Protein AF-A0A9D5FSW2-F1 (afdb_monomer_lite)

pLDDT: mean 77.94, std 17.96, range [36.06, 96.81]

Radius of gyration: 17.46 Å; chains: 1; bounding box: 56×31×56 Å

Sequence (129 aa):
MIILPDTGRDQRFLVHMVSQVSAALDLLPEPERLVVWFRVSMGLDDIGTAEAVSVPAGNVARLVDQGMRRIMSSLFRKGICTDERSVAAVLSALARRSAPAVLRNRIAVLTQAGYIQTQRPRLKFDMEI

Foldseek 3Di:
DDPDPPCVVVVVVLVVLLVLLVVLLVPDDPLLSQLLLCCLQQVDQLVLSCVLSVHDSVCSVVSPVVSLVSSQVSCVVVVHHDDSVVSSVSSNVDSVPDDDPVCVVSVVVCVVVVSHPPPPPPPPPPDDD

Structure (mmCIF, N/CA/C/O backbone):
data_AF-A0A9D5FSW2-F1
#
_entry.id   AF-A0A9D5FSW2-F1
#
loop_
_atom_site.group_PDB
_atom_site.id
_atom_site.type_symbol
_atom_site.label_atom_id
_atom_site.label_alt_id
_atom_site.label_comp_id
_atom_site.label_asym_id
_atom_site.label_entity_id
_atom_site.label_seq_id
_atom_site.pdbx_PDB_ins_code
_atom_site.Cartn_x
_atom_site.Cartn_y
_atom_site.Cartn_z
_atom_site.occupancy
_atom_site.B_iso_or_equiv
_atom_site.auth_seq_id
_atom_site.auth_comp_id
_atom_site.auth_asym_id
_atom_site.auth_atom_id
_atom_site.pdbx_PDB_model_num
ATOM 1 N N . MET A 1 1 ? 8.750 11.590 39.625 1.00 37.19 1 MET A N 1
ATOM 2 C CA . MET A 1 1 ? 7.458 11.136 39.072 1.00 37.19 1 MET A CA 1
ATOM 3 C C . MET A 1 1 ? 7.728 10.591 37.680 1.00 37.19 1 MET A C 1
ATOM 5 O O . MET A 1 1 ? 7.940 11.373 36.766 1.00 37.19 1 MET A O 1
ATOM 9 N N . ILE A 1 2 ? 7.861 9.272 37.543 1.00 36.06 2 ILE A N 1
ATOM 10 C CA . ILE A 1 2 ? 8.012 8.636 36.230 1.00 36.06 2 ILE A CA 1
ATOM 11 C C . ILE A 1 2 ? 6.594 8.495 35.683 1.00 36.06 2 ILE A C 1
ATOM 13 O O . ILE A 1 2 ? 5.801 7.730 36.227 1.00 36.06 2 ILE A O 1
ATOM 17 N N . ILE A 1 3 ? 6.252 9.282 34.666 1.00 43.84 3 ILE A N 1
ATOM 18 C CA . ILE A 1 3 ? 5.007 9.092 33.922 1.00 43.84 3 ILE A CA 1
ATOM 19 C C . ILE A 1 3 ? 5.247 7.872 33.032 1.00 43.84 3 ILE A C 1
ATOM 21 O O . ILE A 1 3 ? 5.891 7.969 31.990 1.00 43.84 3 ILE A O 1
ATOM 25 N N . LEU A 1 4 ? 4.807 6.700 33.489 1.00 38.12 4 LEU A N 1
ATOM 26 C CA . LEU A 1 4 ? 4.664 5.528 32.631 1.00 38.12 4 LEU A CA 1
ATOM 27 C C . LEU A 1 4 ? 3.617 5.876 31.558 1.00 38.12 4 LEU A C 1
ATOM 29 O O . LEU A 1 4 ? 2.517 6.290 31.930 1.00 38.12 4 LEU A O 1
ATOM 33 N N . PRO A 1 5 ? 3.923 5.758 30.253 1.00 45.56 5 PRO A N 1
ATOM 34 C CA . PRO A 1 5 ? 2.918 5.969 29.220 1.00 45.56 5 PRO A CA 1
ATOM 35 C C . PRO A 1 5 ? 1.761 4.975 29.405 1.00 45.56 5 PRO A C 1
ATOM 37 O O . PRO A 1 5 ? 1.982 3.826 29.800 1.00 45.56 5 PRO A O 1
ATOM 40 N N . ASP A 1 6 ? 0.531 5.418 29.122 1.00 51.62 6 ASP A N 1
ATOM 41 C CA . ASP A 1 6 ? -0.717 4.631 29.127 1.00 51.62 6 ASP A CA 1
ATOM 42 C C . ASP A 1 6 ? -0.703 3.622 27.954 1.00 51.62 6 ASP A C 1
ATOM 44 O O . ASP A 1 6 ? -1.492 3.666 27.009 1.00 51.62 6 ASP A O 1
ATOM 48 N N . THR A 1 7 ? 0.281 2.719 27.987 1.00 55.50 7 THR A N 1
ATOM 49 C CA . THR A 1 7 ? 0.672 1.816 26.893 1.00 55.50 7 THR A CA 1
ATOM 50 C C . THR A 1 7 ? -0.471 0.917 26.428 1.00 55.50 7 THR A C 1
ATOM 52 O O . THR A 1 7 ? -0.515 0.525 25.263 1.00 55.50 7 THR A O 1
ATOM 55 N N . GLY A 1 8 ? -1.437 0.625 27.302 1.00 55.81 8 GLY A N 1
ATOM 56 C CA . GLY A 1 8 ? -2.583 -0.221 26.984 1.00 55.81 8 GLY A CA 1
ATOM 57 C C . GLY A 1 8 ? -3.576 0.412 26.003 1.00 55.81 8 GLY A C 1
ATOM 58 O O . GLY A 1 8 ? -4.121 -0.301 25.155 1.00 55.81 8 GLY A O 1
ATOM 59 N N . ARG A 1 9 ? -3.820 1.729 26.078 1.00 56.94 9 ARG A N 1
ATOM 60 C CA . ARG A 1 9 ? -4.719 2.421 25.133 1.00 56.94 9 ARG A CA 1
ATOM 61 C C . ARG A 1 9 ? -4.053 2.645 23.787 1.00 56.94 9 ARG A C 1
ATOM 63 O O . ARG A 1 9 ? -4.664 2.342 22.762 1.00 56.94 9 ARG A O 1
ATOM 70 N N . ASP A 1 10 ? -2.797 3.078 23.799 1.00 63.00 10 ASP A N 1
ATOM 71 C CA . ASP A 1 10 ? -2.040 3.366 22.580 1.00 63.00 10 ASP A CA 1
ATOM 72 C C . ASP A 1 10 ? -1.822 2.099 21.750 1.00 63.00 10 ASP A C 1
ATOM 74 O O . ASP A 1 10 ? -1.981 2.102 20.529 1.00 63.00 10 ASP A O 1
ATOM 78 N N . GLN A 1 11 ? -1.562 0.964 22.404 1.00 62.53 11 GLN A N 1
ATOM 79 C CA . GLN A 1 11 ? -1.382 -0.306 21.709 1.00 62.53 11 GLN A CA 1
ATOM 80 C C . GLN A 1 11 ? -2.687 -0.821 21.082 1.00 62.53 11 GLN A C 1
ATOM 82 O O . GLN A 1 11 ? -2.666 -1.313 19.953 1.00 62.53 11 GLN A O 1
ATOM 87 N N . ARG A 1 12 ? -3.836 -0.671 21.759 1.00 72.50 12 ARG A N 1
ATOM 88 C CA . ARG A 1 12 ? -5.152 -1.028 21.191 1.00 72.50 12 ARG A CA 1
ATOM 89 C C . ARG A 1 12 ? -5.527 -0.120 20.025 1.00 72.50 12 ARG A C 1
ATOM 91 O O . ARG A 1 12 ? -6.020 -0.617 19.014 1.00 72.50 12 ARG A O 1
ATOM 98 N N . PHE A 1 13 ? -5.257 1.178 20.145 1.00 71.62 13 PHE A N 1
ATOM 99 C CA . PHE A 1 13 ? -5.468 2.144 19.073 1.00 71.62 13 PHE A CA 1
ATOM 100 C C . PHE A 1 13 ? -4.616 1.808 17.844 1.00 71.62 13 PHE A C 1
ATOM 102 O O . PHE A 1 13 ? -5.146 1.732 16.739 1.00 71.62 13 PHE A O 1
ATOM 109 N N . LEU A 1 14 ? -3.328 1.504 18.030 1.00 71.94 14 LEU A N 1
ATOM 110 C CA . LEU A 1 14 ? -2.435 1.115 16.938 1.00 71.94 14 LEU A CA 1
ATOM 111 C C . LEU A 1 14 ? -2.866 -0.194 16.272 1.00 71.94 14 LEU A C 1
ATOM 113 O O . LEU A 1 14 ? -2.893 -0.267 15.049 1.00 71.94 14 LEU A O 1
ATOM 117 N N . VAL A 1 15 ? -3.245 -1.219 17.043 1.00 79.06 15 VAL A N 1
ATOM 118 C CA . VAL A 1 15 ? -3.754 -2.485 16.483 1.00 79.06 15 VAL A CA 1
ATOM 119 C C . VAL A 1 15 ? -5.041 -2.256 15.690 1.00 79.06 15 VAL A C 1
ATOM 121 O O . VAL A 1 15 ? -5.192 -2.795 14.592 1.00 79.06 15 VAL A O 1
ATOM 124 N N . HIS A 1 16 ? -5.946 -1.425 16.208 1.00 84.12 16 HIS A N 1
ATOM 125 C CA . HIS A 1 16 ? -7.163 -1.057 15.499 1.00 84.12 16 HIS A CA 1
ATOM 126 C C . HIS A 1 16 ? -6.844 -0.308 14.200 1.00 84.12 16 HIS A C 1
ATOM 128 O O . HIS A 1 16 ? -7.322 -0.700 13.140 1.00 84.12 16 HIS A O 1
ATOM 134 N N . MET A 1 17 ? -5.974 0.701 14.252 1.00 84.81 17 MET A N 1
ATOM 135 C CA . MET A 1 17 ? -5.569 1.491 13.090 1.00 84.81 17 MET A CA 1
ATOM 136 C C . MET A 1 17 ? -4.902 0.630 12.012 1.00 84.81 17 MET A C 1
ATOM 138 O O . MET A 1 17 ? -5.256 0.721 10.840 1.00 84.81 17 MET A O 1
ATOM 142 N N . VAL A 1 18 ? -3.997 -0.266 12.410 1.00 86.44 18 VAL A N 1
ATOM 143 C CA . VAL A 1 18 ? -3.341 -1.237 11.523 1.00 86.44 18 VAL A CA 1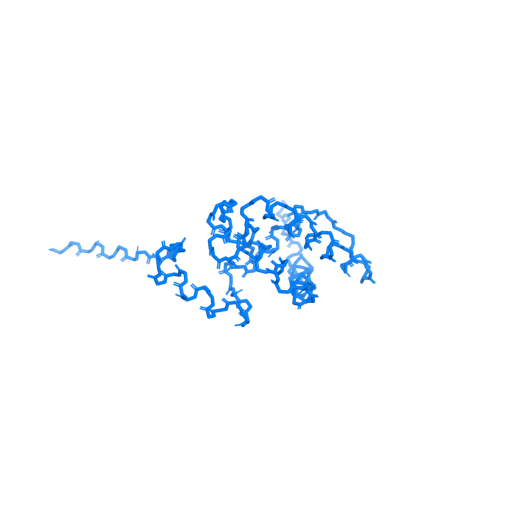
ATOM 144 C C . VAL A 1 18 ? -4.373 -2.118 10.817 1.00 86.44 18 VAL A C 1
ATOM 146 O O . VAL A 1 18 ? -4.297 -2.294 9.602 1.00 86.44 18 VAL A O 1
ATOM 149 N N . SER A 1 19 ? -5.364 -2.627 11.553 1.00 88.38 19 SER A N 1
ATOM 150 C CA . SER A 1 19 ? -6.448 -3.436 10.985 1.00 88.38 19 SER A CA 1
ATOM 151 C C . SER A 1 19 ? -7.287 -2.644 9.975 1.00 88.38 19 SER A C 1
ATOM 153 O O . SER A 1 19 ? -7.545 -3.118 8.868 1.00 88.38 19 SER A O 1
ATOM 155 N N . GLN A 1 20 ? -7.656 -1.402 10.304 1.00 91.19 20 GLN A N 1
ATOM 156 C CA . GLN A 1 20 ? -8.479 -0.570 9.423 1.00 91.19 20 GLN A CA 1
ATOM 157 C C . GLN A 1 20 ? -7.734 -0.125 8.162 1.00 91.19 20 GLN A C 1
ATOM 159 O O . GLN A 1 20 ? -8.327 -0.124 7.083 1.00 91.19 20 GLN A O 1
ATOM 164 N N . VAL A 1 21 ? -6.444 0.200 8.279 1.00 91.25 21 VAL A N 1
ATOM 165 C CA . VAL A 1 21 ? -5.579 0.535 7.139 1.00 91.25 21 VAL A CA 1
ATOM 166 C C . VAL A 1 21 ? -5.357 -0.688 6.251 1.00 91.25 21 VAL A C 1
ATOM 168 O O . VAL A 1 21 ? -5.483 -0.568 5.036 1.00 91.25 21 VAL A O 1
ATOM 171 N N . SER A 1 22 ? -5.105 -1.869 6.828 1.00 90.00 22 SER A N 1
ATOM 172 C CA . SER A 1 22 ? -4.980 -3.115 6.057 1.00 90.00 22 SER A CA 1
ATOM 173 C C . SER A 1 22 ? -6.261 -3.415 5.278 1.00 90.00 22 SER A C 1
ATOM 175 O O . SER A 1 22 ? -6.207 -3.655 4.077 1.00 90.00 22 SER A O 1
ATOM 177 N N . ALA A 1 23 ? -7.422 -3.322 5.932 1.00 91.00 23 ALA A N 1
ATOM 178 C CA . ALA A 1 23 ? -8.705 -3.533 5.271 1.00 91.00 23 ALA A CA 1
ATOM 179 C C . ALA A 1 23 ? -8.969 -2.494 4.166 1.00 91.00 23 ALA A C 1
ATOM 181 O O . ALA A 1 23 ? -9.512 -2.831 3.120 1.00 91.00 23 ALA A O 1
ATOM 182 N N . ALA A 1 24 ? -8.589 -1.230 4.377 1.00 93.25 24 ALA A N 1
ATOM 183 C CA . ALA A 1 24 ? -8.726 -0.188 3.362 1.00 93.25 24 ALA A CA 1
ATOM 184 C C . ALA A 1 24 ? -7.798 -0.422 2.156 1.00 93.25 24 ALA A C 1
ATOM 186 O O . ALA A 1 24 ? -8.212 -0.190 1.023 1.00 93.25 24 ALA A O 1
ATOM 187 N N . LEU A 1 25 ? -6.578 -0.911 2.393 1.00 92.12 25 LEU A N 1
ATOM 188 C CA . LEU A 1 25 ? -5.630 -1.290 1.346 1.00 92.12 25 LEU A CA 1
ATOM 189 C C . LEU A 1 25 ? -6.164 -2.456 0.498 1.00 92.12 25 LEU A C 1
ATOM 191 O O . LEU A 1 25 ? -6.047 -2.426 -0.725 1.00 92.12 25 LEU A O 1
ATOM 195 N N . ASP A 1 26 ? -6.784 -3.457 1.127 1.00 90.56 26 ASP A N 1
ATOM 196 C CA . ASP A 1 26 ? -7.342 -4.624 0.432 1.00 90.56 26 ASP A CA 1
ATOM 197 C C . ASP A 1 26 ? -8.532 -4.281 -0.478 1.00 90.56 26 ASP A C 1
ATOM 199 O O . ASP A 1 26 ? -8.782 -4.994 -1.450 1.00 90.56 26 ASP A O 1
ATOM 203 N N . LEU A 1 27 ? -9.230 -3.175 -0.198 1.00 92.50 27 LEU A N 1
ATOM 204 C CA . LEU A 1 27 ? -10.347 -2.665 -0.999 1.00 92.50 27 LEU A CA 1
ATOM 205 C C . LEU A 1 27 ? -9.911 -1.830 -2.212 1.00 92.50 27 LEU A C 1
ATOM 207 O O . LEU A 1 27 ? -10.760 -1.441 -3.019 1.00 92.50 27 LEU A O 1
ATOM 211 N N . LEU A 1 28 ? -8.621 -1.512 -2.344 1.00 93.38 28 LEU A N 1
ATOM 212 C CA . LEU A 1 28 ? -8.136 -0.745 -3.486 1.00 93.38 28 LEU A CA 1
ATOM 213 C C . LEU A 1 28 ? -8.159 -1.576 -4.779 1.00 93.38 28 LEU A C 1
ATOM 215 O O . LEU A 1 28 ? -7.876 -2.779 -4.746 1.00 93.38 28 LEU A O 1
ATOM 219 N N . PRO A 1 29 ? -8.397 -0.935 -5.942 1.00 92.88 29 PRO A N 1
ATOM 220 C CA . PRO A 1 29 ? -8.089 -1.536 -7.233 1.00 92.88 29 PRO A CA 1
ATOM 221 C C . PRO A 1 29 ? -6.641 -2.030 -7.258 1.00 92.88 29 PRO A C 1
ATOM 223 O O . PRO A 1 29 ? -5.742 -1.363 -6.744 1.00 92.88 29 PRO A O 1
ATOM 226 N N . GLU A 1 30 ? -6.399 -3.182 -7.882 1.00 90.38 30 GLU A N 1
ATOM 227 C CA . GLU A 1 30 ? -5.085 -3.831 -7.852 1.00 90.38 30 GLU A CA 1
ATOM 228 C C . GLU A 1 30 ? -3.911 -2.915 -8.262 1.00 90.38 30 GLU A C 1
ATOM 230 O O . GLU A 1 30 ? -2.917 -2.911 -7.530 1.00 90.38 30 GLU A O 1
ATOM 235 N N . PRO A 1 31 ? -4.007 -2.082 -9.322 1.00 89.94 31 PRO A N 1
ATOM 236 C CA . PRO A 1 31 ? -2.920 -1.174 -9.694 1.00 89.94 31 PRO A CA 1
ATOM 237 C C . PRO A 1 31 ? -2.592 -0.145 -8.605 1.00 89.94 31 PRO A C 1
ATOM 239 O O . PRO A 1 31 ? -1.423 0.115 -8.332 1.00 89.94 31 PRO A O 1
ATOM 242 N N . GLU A 1 32 ? -3.614 0.415 -7.952 1.00 93.81 32 GLU A N 1
ATOM 243 C CA . GLU A 1 32 ? -3.449 1.383 -6.861 1.00 93.81 32 GLU A CA 1
ATOM 244 C C . GLU A 1 32 ? -2.866 0.693 -5.620 1.00 93.81 32 GLU A C 1
ATOM 246 O O . GLU A 1 32 ? -1.913 1.187 -5.022 1.00 93.81 32 GLU A O 1
ATOM 251 N N . ARG A 1 33 ? -3.380 -0.496 -5.275 1.00 93.50 33 ARG A N 1
ATOM 252 C CA . ARG A 1 33 ? -2.904 -1.305 -4.144 1.00 93.50 33 ARG A CA 1
ATOM 253 C C . ARG A 1 33 ? -1.420 -1.639 -4.261 1.00 93.50 33 ARG A C 1
ATOM 255 O O . ARG A 1 33 ? -0.676 -1.494 -3.293 1.00 93.50 33 ARG A O 1
ATOM 262 N N . LEU A 1 34 ? -1.004 -2.094 -5.442 1.00 90.25 34 LEU A N 1
ATOM 263 C CA . LEU A 1 34 ? 0.379 -2.451 -5.733 1.00 90.25 34 LEU A CA 1
ATOM 264 C C . LEU A 1 34 ? 1.287 -1.225 -5.630 1.00 90.25 34 LEU A C 1
ATOM 266 O O . LEU A 1 34 ? 2.277 -1.253 -4.902 1.00 90.25 34 LEU A O 1
ATOM 270 N N . VAL A 1 35 ? 0.926 -0.137 -6.309 1.00 93.88 35 VAL A N 1
ATOM 271 C CA . VAL A 1 35 ? 1.723 1.092 -6.310 1.00 93.88 35 VAL A CA 1
ATOM 272 C C . VAL A 1 35 ? 1.848 1.684 -4.904 1.00 93.88 35 VAL A C 1
ATOM 274 O O . VAL A 1 35 ? 2.958 2.008 -4.490 1.00 93.88 35 VAL A O 1
ATOM 277 N N . VAL A 1 36 ? 0.761 1.753 -4.128 1.00 94.06 36 VAL A N 1
ATOM 278 C CA . VAL A 1 36 ? 0.806 2.216 -2.729 1.00 94.06 36 VAL A CA 1
ATOM 279 C C . VAL A 1 36 ? 1.722 1.327 -1.890 1.00 94.06 36 VAL A C 1
ATOM 281 O O . VAL A 1 36 ? 2.565 1.839 -1.155 1.00 94.06 36 VAL A O 1
ATOM 284 N N . TRP A 1 37 ? 1.621 0.003 -2.021 1.00 90.81 37 TRP A N 1
ATOM 285 C CA . TRP A 1 37 ? 2.464 -0.916 -1.258 1.00 90.81 37 TRP A CA 1
ATOM 286 C C . TRP A 1 37 ? 3.958 -0.725 -1.549 1.00 90.81 37 TRP A C 1
ATOM 288 O O . TRP A 1 37 ? 4.766 -0.554 -0.635 1.00 90.81 37 TRP A O 1
ATOM 298 N N . PHE A 1 38 ? 4.342 -0.721 -2.824 1.00 89.69 38 PHE A N 1
ATOM 299 C CA . PHE A 1 38 ? 5.746 -0.616 -3.215 1.00 89.69 38 PHE A CA 1
ATOM 300 C C . PHE A 1 38 ? 6.325 0.784 -2.969 1.00 89.69 38 PHE A C 1
ATOM 302 O O . PHE A 1 38 ? 7.450 0.906 -2.482 1.00 89.69 38 PHE A O 1
ATOM 309 N N . ARG A 1 39 ? 5.545 1.842 -3.207 1.00 92.75 39 ARG A N 1
ATOM 310 C CA . ARG A 1 39 ? 6.022 3.220 -3.057 1.00 92.75 39 ARG A CA 1
ATOM 311 C C . ARG A 1 39 ? 6.015 3.716 -1.612 1.00 92.75 39 ARG A C 1
ATOM 313 O O . ARG A 1 39 ? 6.959 4.379 -1.190 1.00 92.75 39 ARG A O 1
ATOM 320 N N . VAL A 1 40 ? 4.958 3.410 -0.857 1.00 89.38 40 VAL A N 1
ATOM 321 C CA . VAL A 1 40 ? 4.730 3.946 0.499 1.00 89.38 40 VAL A CA 1
ATOM 322 C C . VAL A 1 40 ? 5.196 2.964 1.570 1.00 89.38 40 VAL A C 1
ATOM 324 O O . VAL A 1 40 ? 5.840 3.354 2.543 1.00 89.38 40 VAL A O 1
ATOM 327 N N . SER A 1 41 ? 4.893 1.674 1.411 1.00 86.81 41 SER A N 1
ATOM 328 C CA . SER A 1 41 ? 5.232 0.677 2.431 1.00 86.81 41 SER A CA 1
ATOM 329 C C . SER A 1 41 ? 6.675 0.180 2.303 1.00 86.81 41 SER A C 1
ATOM 331 O O . SER A 1 41 ? 7.345 0.024 3.322 1.00 86.81 41 SER A O 1
ATOM 333 N N . MET A 1 42 ? 7.160 -0.027 1.073 1.00 83.94 42 MET A N 1
ATOM 334 C CA . MET A 1 42 ? 8.522 -0.513 0.791 1.00 83.94 42 MET A CA 1
ATOM 335 C C . MET A 1 42 ? 9.537 0.602 0.495 1.00 83.94 42 MET A C 1
ATOM 337 O O . MET A 1 42 ? 10.736 0.343 0.529 1.00 83.94 42 MET A O 1
ATOM 341 N N . GLY A 1 43 ? 9.077 1.828 0.226 1.00 87.06 43 GLY A N 1
ATOM 342 C CA . GLY A 1 43 ? 9.950 2.982 -0.002 1.00 87.06 43 GLY A CA 1
ATOM 343 C C . GLY A 1 43 ? 10.735 2.947 -1.317 1.00 87.06 43 GLY A C 1
ATOM 344 O O . GLY A 1 43 ? 11.771 3.602 -1.401 1.00 87.06 43 GLY A O 1
ATOM 345 N N . LEU A 1 44 ? 10.271 2.197 -2.326 1.00 88.44 44 LEU A N 1
ATOM 346 C CA . LEU A 1 44 ? 10.850 2.263 -3.672 1.00 88.44 44 LEU A CA 1
ATOM 347 C C . LEU A 1 44 ? 10.651 3.662 -4.267 1.00 88.44 44 LEU A C 1
ATOM 349 O O . LEU A 1 44 ? 9.743 4.387 -3.867 1.00 88.44 44 LEU A O 1
ATOM 353 N N . ASP A 1 45 ? 11.482 4.048 -5.227 1.00 91.50 45 ASP A N 1
ATOM 354 C CA . ASP A 1 45 ? 11.242 5.248 -6.025 1.00 91.50 45 ASP A CA 1
ATOM 355 C C . ASP A 1 45 ? 10.203 4.977 -7.128 1.00 91.50 45 ASP A C 1
ATOM 357 O O . ASP A 1 45 ? 9.644 3.879 -7.244 1.00 91.50 45 ASP A O 1
ATOM 361 N N . ASP A 1 46 ? 9.887 5.998 -7.922 1.00 89.00 46 ASP A N 1
ATOM 362 C CA . ASP A 1 46 ? 8.845 5.891 -8.944 1.00 89.00 46 ASP A CA 1
ATOM 363 C C . ASP A 1 46 ? 9.248 4.923 -10.069 1.00 89.00 46 ASP A C 1
ATOM 365 O O . ASP A 1 46 ? 8.394 4.209 -10.590 1.00 89.00 46 ASP A O 1
ATOM 369 N N . ILE A 1 47 ? 10.541 4.840 -10.401 1.00 89.69 47 ILE A N 1
ATOM 370 C CA . ILE A 1 47 ? 11.068 3.931 -11.429 1.00 89.69 47 ILE A CA 1
ATOM 371 C C . ILE A 1 47 ? 11.006 2.482 -10.933 1.00 89.69 47 ILE A C 1
ATOM 373 O O . ILE A 1 47 ? 10.386 1.637 -11.576 1.00 89.69 47 ILE A O 1
ATOM 377 N N . GLY A 1 48 ? 11.553 2.197 -9.750 1.00 87.94 48 GLY A N 1
ATOM 378 C CA . GLY A 1 48 ? 11.529 0.862 -9.157 1.00 87.94 48 GLY A CA 1
ATOM 379 C C . GLY A 1 48 ? 10.108 0.378 -8.867 1.00 87.94 48 GLY A C 1
ATOM 380 O O . GLY A 1 48 ? 9.798 -0.796 -9.061 1.00 87.94 48 GLY A O 1
ATOM 381 N N . THR A 1 49 ? 9.205 1.282 -8.473 1.00 90.50 49 THR A N 1
ATOM 382 C CA . THR A 1 49 ? 7.778 0.955 -8.326 1.00 90.50 49 THR A CA 1
ATOM 383 C C . THR A 1 49 ? 7.145 0.612 -9.673 1.00 90.50 49 THR A C 1
ATOM 385 O O . THR A 1 49 ? 6.431 -0.386 -9.770 1.00 90.50 49 THR A O 1
ATOM 388 N N . ALA A 1 50 ? 7.400 1.417 -10.709 1.00 90.56 50 ALA A N 1
ATOM 389 C CA . ALA A 1 50 ? 6.876 1.207 -12.057 1.00 90.56 50 ALA A CA 1
ATOM 390 C C . ALA A 1 50 ? 7.274 -0.159 -12.623 1.00 90.56 50 ALA A C 1
ATOM 392 O O . ALA A 1 50 ? 6.418 -0.895 -13.120 1.00 90.56 50 ALA A O 1
ATOM 393 N N . GLU A 1 51 ? 8.547 -0.524 -12.475 1.00 88.75 51 GLU A N 1
ATOM 394 C CA . GLU A 1 51 ? 9.075 -1.830 -12.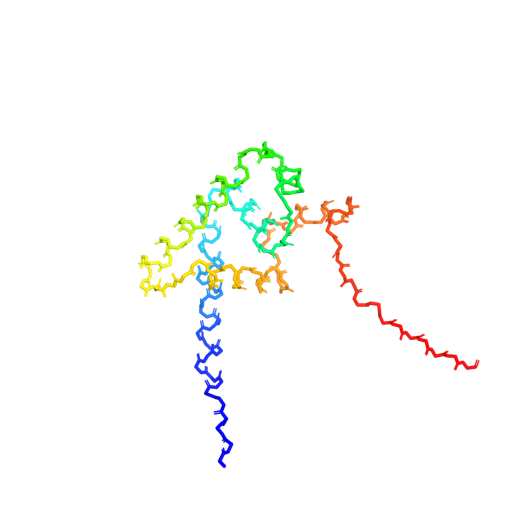872 1.00 88.75 51 GLU A CA 1
ATOM 395 C C . GLU A 1 51 ? 8.429 -2.966 -12.069 1.00 88.75 51 GLU A C 1
ATOM 397 O O . GLU A 1 51 ? 7.911 -3.924 -12.650 1.00 88.75 51 GLU A O 1
ATOM 402 N N . ALA A 1 52 ? 8.363 -2.825 -10.741 1.00 84.94 52 ALA A N 1
ATOM 403 C CA . ALA A 1 52 ? 7.812 -3.836 -9.839 1.00 84.94 52 ALA A CA 1
ATOM 404 C C . ALA A 1 52 ? 6.347 -4.201 -10.138 1.00 84.94 52 ALA A C 1
ATOM 406 O O . ALA A 1 52 ? 5.921 -5.359 -10.009 1.00 84.94 52 ALA A O 1
ATOM 407 N N . VAL A 1 53 ? 5.555 -3.204 -10.530 1.00 87.44 53 VAL A N 1
ATOM 408 C CA . VAL A 1 53 ? 4.104 -3.341 -10.722 1.00 87.44 53 VAL A CA 1
ATOM 409 C C . VAL A 1 53 ? 3.691 -3.318 -12.192 1.00 87.44 53 VAL A C 1
ATOM 411 O O . VAL A 1 53 ? 2.512 -3.492 -12.489 1.00 87.44 53 VAL A O 1
ATOM 414 N N . SER A 1 54 ? 4.658 -3.188 -13.103 1.00 88.44 54 SER A N 1
ATOM 415 C CA . SER A 1 54 ? 4.464 -3.158 -14.557 1.00 88.44 54 SER A CA 1
ATOM 416 C C . SER A 1 54 ? 3.497 -2.054 -15.009 1.00 88.44 54 SER A C 1
ATOM 418 O O . SER A 1 54 ? 2.585 -2.293 -15.800 1.00 88.44 54 SER A O 1
ATOM 420 N N . VAL A 1 55 ? 3.693 -0.833 -14.501 1.00 89.69 55 VAL A N 1
ATOM 421 C CA . VAL A 1 55 ? 2.938 0.366 -14.913 1.00 89.69 55 VAL A CA 1
ATOM 422 C C . VAL A 1 55 ? 3.885 1.437 -15.455 1.00 89.69 55 VAL A C 1
ATOM 424 O O . VAL A 1 55 ? 5.052 1.455 -15.080 1.00 89.69 55 VAL A O 1
ATOM 427 N N . PRO A 1 56 ? 3.421 2.374 -16.302 1.00 91.12 56 PRO A N 1
ATOM 428 C CA . PRO A 1 56 ? 4.253 3.496 -16.731 1.00 91.12 56 PRO 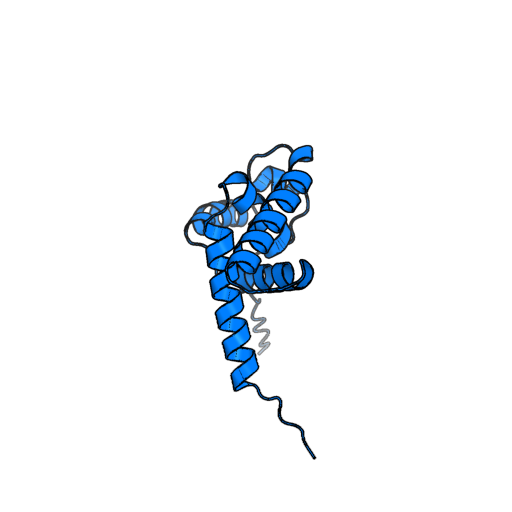A CA 1
ATOM 429 C C . PRO A 1 56 ? 4.697 4.363 -15.544 1.00 91.12 56 PRO A C 1
ATOM 431 O O . PRO A 1 56 ? 3.861 4.740 -14.723 1.00 91.12 56 PRO A O 1
ATOM 434 N N . ALA A 1 57 ? 5.976 4.752 -15.489 1.00 87.50 57 ALA A N 1
ATOM 435 C CA . ALA A 1 57 ? 6.521 5.576 -14.401 1.00 87.50 57 ALA A CA 1
ATOM 436 C C . ALA A 1 57 ? 5.754 6.895 -14.200 1.00 87.50 57 ALA A C 1
ATOM 438 O O . ALA A 1 57 ? 5.434 7.260 -13.071 1.00 87.50 57 ALA A O 1
ATOM 439 N N . GLY A 1 58 ? 5.326 7.542 -15.291 1.00 91.62 58 GLY A N 1
ATOM 440 C CA . GLY A 1 58 ? 4.497 8.754 -15.233 1.00 91.62 58 GLY A CA 1
ATOM 441 C C . GLY A 1 58 ? 3.124 8.567 -14.567 1.00 91.62 58 GLY A C 1
ATOM 442 O O . GLY A 1 58 ? 2.479 9.547 -14.207 1.00 91.62 58 GLY A O 1
ATOM 443 N N . ASN A 1 59 ? 2.671 7.324 -14.366 1.00 93.31 59 ASN A N 1
ATOM 444 C CA . ASN A 1 59 ? 1.419 7.014 -13.676 1.00 93.31 59 ASN A CA 1
ATOM 445 C C . ASN A 1 59 ? 1.599 6.706 -12.186 1.00 93.31 59 ASN A C 1
ATOM 447 O O . ASN A 1 59 ? 0.593 6.675 -11.478 1.00 93.31 59 ASN A O 1
ATOM 451 N N . VAL A 1 60 ? 2.824 6.481 -11.698 1.00 93.38 60 VAL A N 1
ATOM 452 C CA . VAL A 1 60 ? 3.060 6.033 -10.317 1.00 93.38 60 VAL A CA 1
ATOM 453 C C . VAL A 1 60 ? 2.553 7.065 -9.316 1.00 93.38 60 VAL A C 1
ATOM 455 O O . VAL A 1 60 ? 1.660 6.745 -8.537 1.00 93.38 60 VAL A O 1
ATOM 458 N N . ALA A 1 61 ? 3.014 8.316 -9.394 1.00 93.00 61 ALA A N 1
ATOM 459 C CA . ALA A 1 61 ? 2.584 9.376 -8.477 1.00 93.00 61 ALA A CA 1
ATOM 460 C C . ALA A 1 61 ? 1.053 9.558 -8.454 1.00 93.00 61 ALA A C 1
ATOM 462 O O . ALA A 1 61 ? 0.446 9.678 -7.391 1.00 93.00 61 ALA A O 1
ATOM 463 N N . ARG A 1 62 ? 0.411 9.493 -9.629 1.00 96.50 62 ARG A N 1
ATOM 464 C CA . ARG A 1 62 ? -1.050 9.580 -9.759 1.00 96.50 62 ARG A CA 1
ATOM 465 C C . ARG A 1 62 ? -1.759 8.408 -9.075 1.00 96.50 62 ARG A C 1
ATOM 467 O O . ARG A 1 62 ? -2.771 8.615 -8.413 1.00 96.50 62 ARG A O 1
ATOM 474 N N . LEU A 1 63 ? -1.262 7.186 -9.255 1.00 95.56 63 LEU A N 1
ATOM 475 C CA . LEU A 1 63 ? -1.841 5.986 -8.647 1.00 95.56 63 LEU A CA 1
ATOM 476 C C . LEU A 1 63 ? -1.628 5.955 -7.126 1.00 95.56 63 LEU A C 1
ATOM 478 O O . LEU A 1 63 ? -2.526 5.513 -6.411 1.00 95.56 63 LEU A O 1
ATOM 482 N N . VAL A 1 64 ? -0.498 6.471 -6.627 1.00 95.56 64 VAL A N 1
ATOM 483 C CA . VAL A 1 64 ? -0.272 6.663 -5.183 1.00 95.56 64 VAL A CA 1
ATOM 484 C C . VAL A 1 64 ? -1.294 7.637 -4.608 1.00 95.56 64 VAL A C 1
ATOM 486 O O . VAL A 1 64 ? -1.982 7.279 -3.656 1.00 95.56 64 VAL A O 1
ATOM 489 N N . ASP A 1 65 ? -1.429 8.835 -5.186 1.00 95.75 65 ASP A N 1
ATOM 490 C CA . ASP A 1 65 ? -2.364 9.858 -4.694 1.00 95.75 65 ASP A CA 1
ATOM 491 C C . ASP A 1 65 ? -3.810 9.331 -4.689 1.00 95.75 65 ASP A C 1
ATOM 493 O O . ASP A 1 65 ? -4.523 9.460 -3.692 1.00 95.75 65 ASP A O 1
ATOM 497 N N . GLN A 1 66 ? -4.228 8.634 -5.752 1.00 96.81 66 GLN A N 1
ATOM 498 C CA . GLN A 1 66 ? -5.548 7.998 -5.818 1.00 96.81 66 GLN A CA 1
ATOM 499 C C . GLN A 1 66 ? -5.741 6.940 -4.725 1.00 96.81 66 GLN A C 1
ATOM 501 O O . GLN A 1 66 ? -6.744 6.981 -4.004 1.00 96.81 66 GLN A O 1
ATOM 506 N N . GLY A 1 67 ? -4.774 6.035 -4.557 1.00 95.88 67 GLY A N 1
ATOM 507 C CA . GLY A 1 67 ? -4.834 4.992 -3.538 1.00 95.88 67 GLY A CA 1
ATOM 508 C C . GLY A 1 67 ? -4.868 5.565 -2.117 1.00 95.88 67 GLY A C 1
ATOM 509 O O . GLY A 1 67 ? -5.715 5.171 -1.312 1.00 95.88 67 GLY A O 1
ATOM 510 N N . MET A 1 68 ? -4.028 6.561 -1.820 1.00 96.44 68 MET A N 1
ATOM 511 C CA . MET A 1 68 ? -3.992 7.231 -0.515 1.00 96.44 68 MET A CA 1
ATOM 512 C C . MET A 1 68 ? -5.302 7.963 -0.215 1.00 96.44 68 MET A C 1
ATOM 514 O O . MET A 1 68 ? -5.863 7.795 0.871 1.00 96.44 68 MET A O 1
ATOM 518 N N . ARG A 1 69 ? -5.867 8.702 -1.181 1.00 96.25 69 ARG A N 1
ATOM 519 C CA . ARG A 1 69 ? -7.178 9.359 -1.019 1.00 96.25 69 ARG A CA 1
ATOM 520 C C . ARG A 1 69 ? -8.298 8.365 -0.746 1.00 96.25 69 ARG A C 1
ATOM 522 O O . ARG A 1 69 ? -9.159 8.637 0.094 1.00 96.25 69 ARG A O 1
ATOM 529 N N . ARG A 1 70 ? -8.308 7.215 -1.428 1.00 96.81 70 ARG A N 1
ATOM 530 C CA . ARG A 1 70 ? -9.303 6.158 -1.190 1.00 96.81 70 ARG A CA 1
ATOM 531 C C . ARG A 1 70 ? -9.148 5.526 0.189 1.00 96.81 70 ARG A C 1
ATOM 533 O O . ARG A 1 70 ? -10.162 5.338 0.861 1.00 96.81 70 ARG A O 1
ATOM 540 N N . ILE A 1 71 ? -7.917 5.262 0.635 1.00 95.12 71 ILE A N 1
ATOM 541 C CA . ILE A 1 71 ? -7.650 4.766 1.993 1.00 95.12 71 ILE A CA 1
ATOM 542 C C . ILE A 1 71 ? -8.172 5.770 3.022 1.00 95.12 71 ILE A C 1
ATOM 544 O O . ILE A 1 71 ? -8.992 5.405 3.862 1.00 95.12 71 ILE A O 1
ATOM 548 N N . MET A 1 72 ? -7.776 7.042 2.917 1.00 95.56 72 MET A N 1
ATOM 549 C CA . MET A 1 72 ? -8.228 8.094 3.834 1.00 95.56 72 MET A CA 1
ATOM 550 C C . MET A 1 72 ? -9.755 8.237 3.830 1.00 95.56 72 MET A C 1
ATOM 552 O O . MET A 1 72 ? -10.373 8.299 4.889 1.00 95.56 72 MET A O 1
ATOM 556 N N . SER A 1 73 ? -10.386 8.193 2.654 1.00 95.88 73 SER A N 1
ATOM 557 C CA . SER A 1 73 ? -11.850 8.240 2.531 1.00 95.88 73 SER A CA 1
ATOM 558 C C . SER A 1 73 ? -12.531 7.034 3.188 1.00 95.88 73 SER A C 1
ATOM 560 O O . SER A 1 73 ? -13.577 7.180 3.818 1.00 95.88 73 SER A O 1
ATOM 562 N N . SER A 1 74 ? -11.948 5.840 3.063 1.00 95.12 74 SER A N 1
ATOM 563 C CA . SER A 1 74 ? -12.448 4.621 3.708 1.00 95.12 74 SER A CA 1
ATOM 564 C C . SER A 1 74 ? -12.3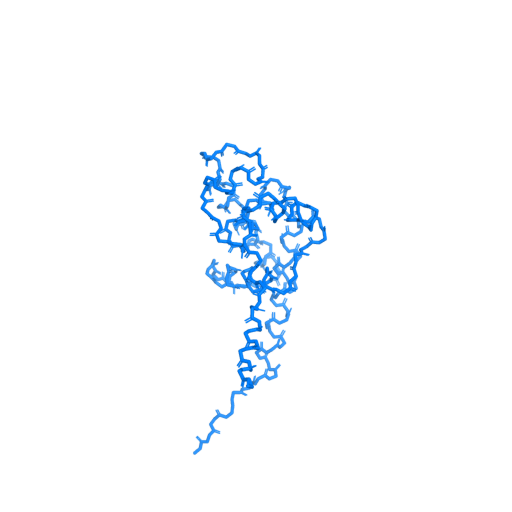40 4.701 5.233 1.00 95.12 74 SER A C 1
ATOM 566 O O . SER A 1 74 ? -13.282 4.335 5.934 1.00 95.12 74 SER A O 1
ATOM 568 N N . LEU A 1 75 ? -11.225 5.218 5.757 1.00 93.25 75 LEU A N 1
ATOM 569 C CA . LEU A 1 75 ? -11.034 5.445 7.193 1.00 93.25 75 LEU A CA 1
ATOM 570 C C . LEU A 1 75 ? -12.025 6.486 7.727 1.00 93.25 75 LEU A C 1
ATOM 572 O O . LEU A 1 75 ? -12.689 6.246 8.735 1.00 93.25 75 LEU A O 1
ATOM 576 N N . PHE A 1 76 ? -12.210 7.587 6.997 1.00 93.69 76 PHE A N 1
ATOM 577 C CA . PHE A 1 76 ? -13.150 8.639 7.366 1.00 93.69 76 PHE A CA 1
ATOM 578 C C . PHE A 1 76 ? -14.595 8.126 7.451 1.00 93.69 76 PHE A C 1
ATOM 580 O O . PHE A 1 76 ? -15.291 8.401 8.425 1.00 93.69 76 PHE A O 1
ATOM 587 N N . ARG A 1 77 ? -15.034 7.290 6.496 1.00 93.44 77 ARG A N 1
ATOM 588 C CA . ARG A 1 77 ? -16.363 6.638 6.535 1.00 93.44 77 ARG A CA 1
ATOM 589 C C . ARG A 1 77 ? -16.564 5.723 7.745 1.00 93.44 77 ARG A C 1
ATOM 591 O O . ARG A 1 77 ? -17.702 5.432 8.096 1.00 93.44 77 ARG A O 1
ATOM 598 N N . LYS A 1 78 ? -15.480 5.274 8.378 1.00 91.12 78 LYS A N 1
ATOM 599 C CA . LYS A 1 78 ? -15.491 4.476 9.612 1.00 91.12 78 LYS A CA 1
ATOM 600 C C . LYS A 1 78 ? -15.327 5.330 10.877 1.00 91.12 78 LYS A C 1
ATOM 602 O O . LYS A 1 78 ? -15.160 4.775 11.958 1.00 91.12 78 LYS A O 1
ATOM 607 N N . GLY A 1 79 ? -15.365 6.659 10.754 1.00 92.00 79 GLY A N 1
ATOM 608 C CA . GLY A 1 79 ? -15.210 7.598 11.867 1.00 92.00 79 GLY A CA 1
ATOM 609 C C . GLY A 1 79 ? -13.760 7.849 12.286 1.00 92.00 79 GLY A C 1
ATOM 610 O O . GLY A 1 79 ? -13.526 8.403 13.357 1.00 92.00 79 GLY A O 1
ATOM 611 N N . ILE A 1 80 ? -12.779 7.451 11.470 1.00 89.44 80 ILE A N 1
ATOM 612 C CA . ILE A 1 80 ? -11.354 7.610 11.776 1.00 89.44 80 ILE A CA 1
ATOM 613 C C . ILE A 1 80 ? -10.821 8.820 11.012 1.00 89.44 80 ILE A C 1
ATOM 615 O O . ILE A 1 80 ? -10.609 8.763 9.801 1.00 89.44 80 ILE A O 1
ATOM 619 N N . CYS A 1 81 ? -10.598 9.918 11.732 1.00 88.50 81 CYS A N 1
ATOM 620 C CA . CYS A 1 81 ? -9.932 11.103 11.202 1.00 88.50 81 CYS A CA 1
ATOM 621 C C . CYS A 1 81 ? -8.421 10.977 11.425 1.00 88.50 81 CYS A C 1
ATOM 623 O O . CYS A 1 81 ? -7.967 10.787 12.552 1.00 88.50 81 CYS A O 1
ATOM 625 N N . THR A 1 82 ? -7.642 11.041 10.350 1.00 87.50 82 THR A N 1
ATOM 626 C CA . THR A 1 82 ? -6.184 10.901 10.382 1.00 87.50 82 THR A CA 1
ATOM 627 C C . THR A 1 82 ? -5.574 11.656 9.207 1.00 87.50 82 THR A C 1
ATOM 629 O O . THR A 1 82 ? -6.261 11.931 8.222 1.00 87.50 82 THR A O 1
ATOM 632 N N . ASP A 1 83 ? -4.295 11.991 9.304 1.00 89.69 83 ASP A N 1
ATOM 633 C CA . ASP A 1 83 ? -3.540 12.602 8.219 1.00 89.69 83 ASP A CA 1
ATOM 634 C C . ASP A 1 83 ? -2.793 11.550 7.380 1.00 89.69 83 ASP A C 1
ATOM 636 O O . ASP A 1 83 ? -2.566 10.409 7.792 1.00 89.69 83 ASP A O 1
ATOM 640 N N . GLU A 1 84 ? -2.370 11.954 6.185 1.00 90.00 84 GLU A N 1
ATOM 641 C CA . GLU A 1 84 ? -1.673 11.085 5.238 1.00 90.00 84 GLU A CA 1
ATOM 642 C C . GLU A 1 84 ? -0.358 10.514 5.798 1.00 90.00 84 GLU A C 1
ATOM 644 O O . GLU A 1 84 ? -0.022 9.359 5.525 1.00 90.00 84 GLU A O 1
ATOM 649 N N . ARG A 1 85 ? 0.371 11.276 6.631 1.00 88.50 85 ARG A N 1
ATOM 650 C CA . ARG A 1 85 ? 1.648 10.826 7.215 1.00 88.50 85 ARG A CA 1
ATOM 651 C C . ARG A 1 85 ? 1.414 9.715 8.229 1.00 88.50 85 ARG A C 1
ATOM 653 O O . ARG A 1 85 ? 2.169 8.746 8.248 1.00 88.50 85 ARG A O 1
ATOM 660 N N . SER A 1 86 ? 0.356 9.825 9.028 1.00 87.25 86 SER A N 1
ATOM 661 C CA . SER A 1 86 ? -0.067 8.773 9.955 1.00 87.25 86 SER A CA 1
ATOM 662 C C . SER A 1 86 ? -0.428 7.478 9.218 1.00 87.25 86 SER A C 1
ATOM 664 O O . SER A 1 86 ? 0.012 6.396 9.612 1.00 87.25 86 SER A O 1
ATOM 666 N N . VAL A 1 87 ? -1.155 7.573 8.100 1.00 89.56 87 VAL A N 1
ATOM 667 C CA . VAL A 1 87 ? -1.470 6.408 7.254 1.00 89.56 87 VAL A CA 1
ATOM 668 C C . VAL A 1 87 ? -0.200 5.799 6.658 1.00 89.56 87 VAL A C 1
ATOM 670 O O . VAL A 1 87 ? -0.011 4.584 6.738 1.00 89.56 87 VAL A O 1
ATOM 673 N N . ALA A 1 88 ? 0.699 6.623 6.112 1.00 88.81 88 ALA A N 1
ATOM 674 C CA . ALA A 1 88 ? 1.968 6.166 5.553 1.00 88.81 88 ALA A CA 1
ATOM 675 C C . ALA A 1 88 ? 2.829 5.450 6.606 1.00 88.81 88 ALA A C 1
ATOM 677 O O . ALA A 1 88 ? 3.334 4.360 6.347 1.00 88.81 88 ALA A O 1
ATOM 678 N N . ALA A 1 89 ? 2.926 5.994 7.823 1.00 86.88 89 ALA A N 1
ATOM 679 C CA . ALA A 1 89 ? 3.662 5.371 8.919 1.00 86.88 89 ALA A CA 1
ATOM 680 C C . ALA A 1 89 ? 3.099 3.988 9.286 1.00 86.88 89 ALA A C 1
ATOM 682 O O . ALA A 1 89 ? 3.864 3.039 9.485 1.00 86.88 89 ALA A O 1
ATOM 683 N N . VAL A 1 90 ? 1.768 3.850 9.325 1.00 87.44 90 VAL A N 1
ATOM 684 C CA . VAL A 1 90 ? 1.101 2.563 9.572 1.00 87.44 90 VAL A CA 1
ATOM 685 C C . VAL A 1 90 ? 1.361 1.576 8.431 1.00 87.44 90 VAL A C 1
ATOM 687 O O . VAL A 1 90 ? 1.679 0.417 8.696 1.00 87.44 90 VAL A O 1
ATOM 690 N N . LEU A 1 91 ? 1.308 2.023 7.175 1.00 88.56 91 LEU A N 1
ATOM 691 C CA . LEU A 1 91 ? 1.634 1.207 6.002 1.00 88.56 91 LEU A CA 1
ATOM 692 C C . LEU A 1 91 ? 3.096 0.724 6.013 1.00 88.56 91 LEU A C 1
ATOM 694 O O . LEU A 1 91 ? 3.359 -0.458 5.791 1.00 88.56 91 LEU A O 1
ATOM 698 N N . SER A 1 92 ? 4.062 1.588 6.332 1.00 85.19 92 SER A N 1
ATOM 699 C CA . SER A 1 92 ? 5.473 1.192 6.446 1.00 85.19 92 SER A CA 1
ATOM 700 C C . SER A 1 92 ? 5.733 0.274 7.651 1.00 85.19 92 SER A C 1
ATOM 702 O O . SER A 1 92 ? 6.653 -0.547 7.632 1.00 85.19 92 SER A O 1
ATOM 704 N N . ALA A 1 93 ? 4.953 0.395 8.730 1.00 82.38 93 ALA A N 1
ATOM 705 C CA . ALA A 1 93 ? 5.003 -0.539 9.856 1.00 82.38 93 ALA A CA 1
ATOM 706 C C . ALA A 1 93 ? 4.393 -1.907 9.497 1.00 82.38 93 ALA A C 1
ATOM 708 O O . ALA A 1 93 ? 4.914 -2.942 9.920 1.00 82.38 93 ALA A O 1
ATOM 709 N N . LEU A 1 94 ? 3.331 -1.918 8.684 1.00 80.62 94 LEU A N 1
ATOM 710 C CA . LEU A 1 94 ? 2.715 -3.124 8.129 1.00 80.62 94 LEU A CA 1
ATOM 711 C C . LEU A 1 94 ? 3.705 -3.908 7.260 1.00 80.62 94 LEU A C 1
ATOM 713 O O . LEU A 1 94 ? 3.928 -5.086 7.535 1.00 80.62 94 LEU A O 1
ATOM 717 N N . ALA A 1 95 ? 4.375 -3.261 6.300 1.00 80.12 95 ALA A N 1
ATOM 718 C CA . ALA A 1 95 ? 5.355 -3.926 5.431 1.00 80.12 95 ALA A CA 1
ATOM 719 C C . ALA A 1 95 ? 6.509 -4.588 6.191 1.00 80.12 95 ALA A C 1
ATOM 721 O O . ALA A 1 95 ? 6.941 -5.679 5.824 1.00 80.12 95 ALA A O 1
ATOM 722 N N . ARG A 1 96 ? 6.965 -3.981 7.294 1.00 74.69 96 ARG A N 1
ATOM 723 C CA . ARG A 1 96 ? 8.006 -4.565 8.156 1.00 74.69 96 ARG A CA 1
ATOM 724 C C . ARG A 1 96 ? 7.560 -5.829 8.891 1.00 74.69 96 ARG A C 1
ATOM 726 O O . ARG A 1 96 ? 8.406 -6.620 9.294 1.00 74.69 96 ARG A O 1
ATOM 733 N N . ARG A 1 97 ? 6.255 -6.010 9.106 1.00 71.19 97 ARG A N 1
ATOM 734 C CA . ARG A 1 97 ? 5.698 -7.133 9.873 1.00 71.19 97 ARG A CA 1
ATOM 735 C C . ARG A 1 97 ? 5.166 -8.246 8.987 1.00 71.19 97 ARG A C 1
ATOM 737 O O . ARG A 1 97 ? 5.359 -9.416 9.301 1.00 71.19 97 ARG A O 1
ATOM 744 N N . SER A 1 98 ? 4.449 -7.899 7.924 1.00 68.75 98 SER A N 1
ATOM 745 C CA . SER A 1 98 ? 3.859 -8.882 7.025 1.00 68.75 98 SER A CA 1
ATOM 746 C C . SER A 1 98 ? 3.390 -8.235 5.733 1.00 68.75 98 SER A C 1
ATOM 748 O O . SER A 1 98 ? 2.695 -7.221 5.750 1.00 68.75 98 SER A O 1
ATOM 750 N N . ALA A 1 99 ? 3.706 -8.872 4.610 1.00 66.88 99 ALA A N 1
ATOM 751 C CA . ALA A 1 99 ? 3.084 -8.535 3.345 1.00 66.88 99 ALA A CA 1
ATOM 752 C C . ALA A 1 99 ? 1.684 -9.171 3.220 1.00 66.88 99 ALA A C 1
ATOM 754 O O . ALA A 1 99 ? 1.535 -10.371 3.517 1.00 66.88 99 ALA A O 1
ATOM 755 N N . PRO A 1 100 ? 0.677 -8.423 2.720 1.00 67.12 100 P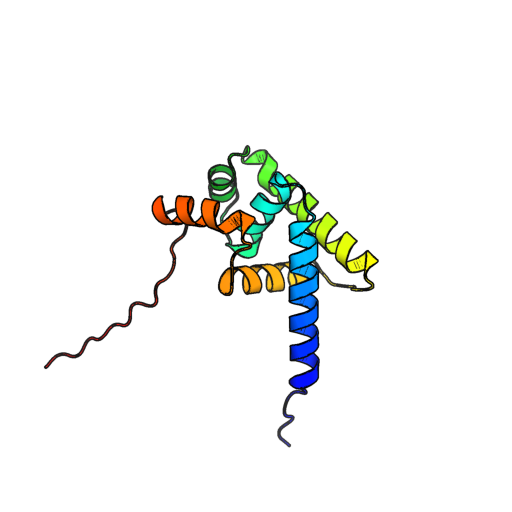RO A N 1
ATOM 756 C CA . PRO A 1 100 ? -0.620 -8.965 2.340 1.00 67.12 100 PRO A CA 1
ATOM 757 C C . PRO A 1 100 ? -0.451 -10.204 1.465 1.00 67.12 100 PRO A C 1
ATOM 759 O O . PRO A 1 100 ? 0.426 -10.240 0.601 1.00 67.12 100 PRO A O 1
ATOM 762 N N . ALA A 1 101 ? -1.286 -11.224 1.676 1.00 67.12 101 ALA A N 1
ATOM 763 C CA . ALA A 1 101 ? -1.160 -12.515 0.992 1.00 67.12 101 ALA A CA 1
ATOM 764 C C . ALA A 1 101 ? -1.109 -12.372 -0.538 1.00 67.12 101 ALA A C 1
ATOM 766 O O . ALA A 1 101 ? -0.283 -13.008 -1.188 1.00 67.12 101 ALA A O 1
ATOM 767 N N . VAL A 1 102 ? -1.914 -11.455 -1.083 1.00 61.47 102 VAL A N 1
ATOM 768 C CA . VAL A 1 102 ? -1.982 -11.133 -2.517 1.00 61.47 102 VAL A CA 1
ATOM 769 C C . VAL A 1 102 ? -0.653 -10.588 -3.061 1.00 61.47 102 VAL A C 1
ATOM 771 O O . VAL A 1 102 ? -0.339 -10.758 -4.235 1.00 61.47 102 VAL A O 1
ATOM 774 N N . LEU A 1 103 ? 0.166 -9.973 -2.207 1.00 67.00 103 LEU A N 1
ATOM 775 C CA . LEU A 1 103 ? 1.422 -9.325 -2.583 1.00 67.00 103 LEU A CA 1
ATOM 776 C C . LEU A 1 103 ? 2.652 -10.204 -2.341 1.00 67.00 103 LEU A C 1
ATOM 778 O O . LEU A 1 103 ? 3.710 -9.926 -2.902 1.00 67.00 103 LEU A O 1
ATOM 782 N N . ARG A 1 104 ? 2.528 -11.290 -1.565 1.00 69.06 104 ARG A N 1
ATOM 783 C CA . ARG A 1 104 ? 3.659 -12.172 -1.221 1.00 69.06 104 ARG A CA 1
ATOM 784 C C . ARG A 1 104 ? 4.343 -12.761 -2.452 1.00 69.06 104 ARG A C 1
ATOM 786 O O . ARG A 1 104 ? 5.567 -12.750 -2.509 1.00 69.06 104 ARG A O 1
ATOM 793 N N . ASN A 1 105 ? 3.573 -13.211 -3.445 1.00 68.25 105 ASN A N 1
ATOM 794 C CA . ASN A 1 105 ? 4.130 -13.781 -4.678 1.00 68.25 105 ASN A CA 1
ATOM 795 C C . ASN A 1 105 ? 4.911 -12.731 -5.480 1.00 68.25 105 ASN A C 1
ATOM 797 O O . ASN A 1 105 ? 6.019 -13.000 -5.933 1.00 68.25 105 ASN A O 1
ATOM 801 N N . ARG A 1 106 ? 4.370 -11.511 -5.600 1.00 66.38 106 ARG A N 1
ATOM 802 C CA . ARG A 1 106 ? 5.028 -10.401 -6.306 1.00 66.38 106 ARG A CA 1
ATOM 803 C C . ARG A 1 106 ? 6.315 -9.977 -5.591 1.00 66.38 106 ARG A C 1
ATOM 805 O O . ARG A 1 106 ? 7.337 -9.771 -6.232 1.00 66.38 106 ARG A O 1
ATOM 812 N N . ILE A 1 107 ? 6.285 -9.910 -4.259 1.00 67.69 107 ILE A N 1
ATOM 813 C CA . ILE A 1 107 ? 7.458 -9.595 -3.434 1.00 67.69 107 ILE A CA 1
ATOM 814 C C . ILE A 1 107 ? 8.524 -10.680 -3.567 1.00 67.69 107 ILE A C 1
ATOM 816 O O . ILE A 1 107 ? 9.683 -10.340 -3.749 1.00 67.69 107 ILE A O 1
ATOM 820 N N . ALA A 1 108 ? 8.157 -11.965 -3.541 1.00 67.75 108 ALA A N 1
ATOM 821 C CA . ALA A 1 108 ? 9.114 -13.058 -3.708 1.00 67.75 108 ALA A CA 1
ATOM 822 C C . ALA A 1 108 ? 9.850 -12.979 -5.057 1.00 67.75 108 ALA A C 1
ATOM 824 O O . ALA A 1 108 ? 11.072 -13.120 -5.087 1.00 67.75 108 ALA A O 1
ATOM 825 N N . VAL A 1 109 ? 9.129 -12.679 -6.144 1.00 69.50 109 VAL A N 1
ATOM 826 C CA . VAL A 1 109 ? 9.718 -12.464 -7.478 1.00 69.50 109 VAL A CA 1
ATOM 827 C C . VAL A 1 109 ? 10.693 -11.284 -7.467 1.00 69.50 109 VAL A C 1
ATOM 829 O O . VAL A 1 109 ? 11.808 -11.397 -7.967 1.00 69.50 109 VAL A O 1
ATOM 832 N N . LEU A 1 110 ? 10.320 -10.165 -6.844 1.00 63.94 110 LEU A N 1
ATOM 833 C CA . LEU A 1 110 ? 11.159 -8.963 -6.794 1.00 63.94 110 LEU A CA 1
ATOM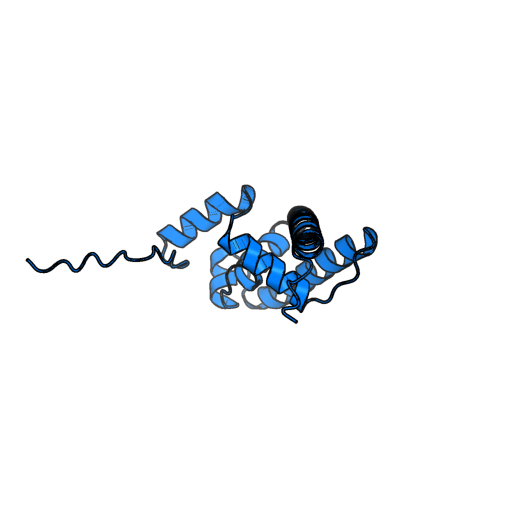 834 C C . LEU A 1 110 ? 12.365 -9.102 -5.858 1.00 63.94 110 LEU A C 1
ATOM 836 O O . LEU A 1 110 ? 13.433 -8.569 -6.149 1.00 63.94 110 LEU A O 1
ATOM 840 N N . THR A 1 111 ? 12.230 -9.843 -4.759 1.00 63.91 111 THR A N 1
ATOM 841 C CA . THR A 1 111 ? 13.351 -10.212 -3.887 1.00 63.91 111 THR A CA 1
ATOM 842 C C . THR A 1 111 ? 14.323 -11.140 -4.615 1.00 63.91 111 THR A C 1
ATOM 844 O O . THR A 1 111 ? 15.528 -10.929 -4.521 1.00 63.91 111 THR A O 1
ATOM 847 N N . GLN A 1 112 ? 13.833 -12.122 -5.383 1.00 63.09 112 GLN A N 1
ATOM 848 C CA . GLN A 1 112 ? 14.688 -12.985 -6.213 1.00 63.09 112 GLN A CA 1
ATOM 849 C C . GLN A 1 112 ? 15.411 -12.203 -7.313 1.00 63.09 112 GLN A C 1
ATOM 851 O O . GLN A 1 112 ? 16.579 -12.468 -7.581 1.00 63.09 112 GLN A O 1
ATOM 856 N N . ALA A 1 113 ? 14.744 -11.210 -7.900 1.00 61.44 113 ALA A N 1
ATOM 857 C CA . ALA A 1 113 ? 15.329 -10.323 -8.898 1.00 61.44 113 ALA A CA 1
ATOM 858 C C . ALA A 1 113 ? 16.238 -9.222 -8.302 1.00 61.44 113 ALA A C 1
ATOM 860 O O . ALA A 1 113 ? 16.799 -8.426 -9.046 1.00 61.44 113 ALA A O 1
ATOM 861 N N . GLY A 1 114 ? 16.416 -9.173 -6.975 1.00 58.25 114 GLY A N 1
ATOM 862 C CA . GLY A 1 114 ? 17.348 -8.259 -6.304 1.00 58.25 114 GLY A CA 1
ATOM 863 C C . GLY A 1 114 ? 16.832 -6.833 -6.072 1.00 58.25 114 GLY A C 1
ATOM 864 O O . GLY A 1 114 ? 17.555 -6.020 -5.500 1.00 58.25 114 GLY A O 1
ATOM 865 N N . TYR A 1 115 ? 15.584 -6.531 -6.438 1.00 54.88 115 TYR A N 1
ATOM 866 C CA . TYR A 1 115 ? 14.971 -5.204 -6.267 1.00 54.88 115 TYR A CA 1
ATOM 867 C C . TYR A 1 115 ? 14.640 -4.871 -4.811 1.00 54.88 115 TYR A C 1
ATOM 869 O O . TYR A 1 115 ? 14.592 -3.708 -4.420 1.00 54.88 115 TYR A O 1
ATOM 877 N N . ILE A 1 116 ? 14.393 -5.896 -3.997 1.00 57.41 116 ILE A N 1
ATOM 878 C CA . ILE A 1 116 ? 14.077 -5.746 -2.578 1.00 57.41 116 ILE A CA 1
ATOM 879 C C . ILE A 1 116 ? 15.190 -6.420 -1.793 1.00 57.41 116 ILE A C 1
ATOM 881 O O . ILE A 1 116 ? 15.234 -7.648 -1.693 1.00 57.41 116 ILE A O 1
ATOM 885 N N . GLN A 1 117 ? 16.070 -5.619 -1.195 1.00 54.78 117 GLN A N 1
ATOM 886 C CA . GLN A 1 117 ? 17.007 -6.130 -0.205 1.00 54.78 117 GLN A CA 1
ATOM 887 C C . GLN A 1 117 ? 16.227 -6.490 1.059 1.00 54.78 117 GLN A C 1
ATOM 889 O O . GLN A 1 117 ? 15.972 -5.652 1.922 1.00 54.78 117 GLN A O 1
ATOM 894 N N . THR A 1 118 ? 15.865 -7.765 1.206 1.00 50.44 118 THR A N 1
ATOM 895 C CA . THR A 1 118 ? 15.600 -8.304 2.538 1.00 50.44 118 THR A CA 1
ATOM 896 C C . THR A 1 118 ? 16.903 -8.191 3.315 1.00 50.44 118 THR A C 1
ATOM 898 O O . THR A 1 118 ? 17.805 -9.011 3.132 1.00 50.44 118 THR A O 1
ATOM 901 N N . GLN A 1 119 ? 17.030 -7.165 4.158 1.00 43.22 119 GLN A N 1
ATOM 902 C CA . GLN A 1 119 ? 18.062 -7.130 5.184 1.00 43.22 119 GLN A CA 1
ATOM 903 C C . GLN A 1 119 ? 17.814 -8.326 6.107 1.00 43.22 119 GLN A C 1
ATOM 905 O O . GLN A 1 119 ? 17.092 -8.237 7.096 1.00 43.22 119 GLN A O 1
ATOM 910 N N . ARG A 1 120 ? 18.391 -9.486 5.774 1.00 41.31 120 ARG A N 1
ATOM 911 C CA . ARG A 1 120 ? 18.667 -10.490 6.793 1.00 41.31 120 ARG A CA 1
ATOM 912 C C . ARG A 1 120 ? 19.645 -9.814 7.752 1.00 41.31 120 ARG A C 1
ATOM 914 O O . ARG A 1 120 ? 20.700 -9.383 7.277 1.00 41.31 120 ARG A O 1
ATOM 921 N N . PRO A 1 121 ? 19.338 -9.691 9.055 1.00 39.16 121 PRO A N 1
ATOM 922 C CA . PRO A 1 121 ? 20.357 -9.304 10.011 1.00 39.16 121 PRO A CA 1
ATOM 923 C C . PRO A 1 121 ? 21.483 -10.327 9.869 1.00 39.16 121 PRO A C 1
ATOM 925 O O . PRO A 1 121 ? 21.300 -11.513 10.145 1.00 39.16 121 PRO A O 1
ATOM 928 N N . ARG A 1 122 ? 22.631 -9.892 9.341 1.00 38.00 122 ARG A N 1
ATOM 929 C CA . ARG A 1 122 ? 23.850 -10.688 9.395 1.00 38.00 122 ARG A CA 1
ATOM 930 C C . ARG A 1 122 ? 24.199 -10.762 10.873 1.00 38.00 122 ARG A C 1
ATOM 932 O O . ARG A 1 122 ? 24.743 -9.809 11.421 1.00 38.00 122 ARG A O 1
ATOM 939 N N . LEU A 1 123 ? 23.835 -11.868 11.517 1.00 41.56 123 LEU A N 1
ATOM 940 C CA . LEU A 1 123 ? 24.475 -12.288 12.752 1.00 41.56 123 LEU A CA 1
ATOM 941 C C . LEU A 1 123 ? 25.947 -12.498 12.397 1.00 41.56 123 LEU A C 1
ATOM 943 O O . LEU A 1 123 ? 26.333 -13.548 11.888 1.00 41.56 123 LEU A O 1
ATOM 947 N N . LYS A 1 124 ? 26.746 -11.442 12.567 1.00 41.75 124 LYS A N 1
ATOM 948 C CA . LYS A 1 124 ? 28.192 -11.556 12.670 1.00 41.75 124 LYS A CA 1
ATOM 949 C C . LYS A 1 124 ? 28.457 -12.332 13.953 1.00 41.75 124 LYS A C 1
ATOM 951 O O . LYS A 1 124 ? 28.486 -11.752 15.032 1.00 41.75 124 LYS A O 1
ATOM 956 N N . PHE A 1 125 ? 28.582 -13.646 13.841 1.00 50.34 125 PHE A N 1
ATOM 957 C CA . PHE A 1 125 ? 29.336 -14.411 14.820 1.00 50.34 125 PHE A CA 1
ATOM 958 C C . PHE A 1 125 ? 30.803 -14.327 14.400 1.00 50.34 125 PHE A C 1
ATOM 960 O O . PHE A 1 125 ? 31.353 -15.281 13.865 1.00 50.34 125 PHE A O 1
ATOM 967 N N . ASP A 1 126 ? 31.407 -13.153 14.586 1.00 46.03 126 ASP A N 1
ATOM 968 C CA . ASP A 1 126 ? 32.863 -13.054 14.635 1.00 46.03 126 ASP A CA 1
ATOM 969 C C . ASP A 1 126 ? 33.260 -13.535 16.038 1.00 46.03 126 ASP A C 1
ATOM 971 O O . ASP A 1 126 ? 33.305 -12.764 16.995 1.00 46.03 126 ASP A O 1
ATOM 975 N N . MET A 1 127 ? 33.420 -14.851 16.178 1.00 42.44 127 MET A N 1
ATOM 976 C CA . MET A 1 127 ? 34.096 -15.470 17.312 1.00 42.44 127 MET A CA 1
ATOM 977 C C . MET A 1 127 ? 35.433 -15.976 16.779 1.00 42.44 127 MET A C 1
ATOM 979 O O . MET A 1 127 ? 35.527 -17.092 16.274 1.00 42.44 127 MET A O 1
ATOM 983 N N . GLU A 1 128 ? 36.438 -15.104 16.814 1.00 47.06 128 GLU A N 1
ATOM 984 C CA . GLU A 1 128 ? 37.833 -15.523 16.706 1.00 47.06 128 GLU A CA 1
ATOM 985 C C . GLU A 1 128 ? 38.164 -16.359 17.956 1.00 47.06 128 GLU A C 1
ATOM 987 O O . GLU A 1 128 ? 37.942 -15.908 19.083 1.00 47.06 128 GLU A O 1
ATOM 992 N N . ILE A 1 129 ? 38.627 -17.594 17.742 1.00 54.41 129 ILE A N 1
ATOM 993 C CA . ILE A 1 129 ? 39.315 -18.436 18.733 1.00 54.41 129 ILE A CA 1
ATOM 994 C C . ILE A 1 129 ? 40.763 -18.548 18.273 1.00 54.41 129 ILE A C 1
ATOM 996 O O . ILE A 1 129 ? 40.949 -18.804 17.060 1.00 54.41 129 ILE A O 1
#

Secondary structure (DSSP, 8-state):
------HHHHHHHHHHHHHHHHHHHHTS-HHHHHHHIIIIIS---HHHHHHHHT--HHHHHHHHHHHHHHHHHHHHHTT----HHHHHHHHHHHHHH---HHHHHHHHHHHHTTSS-------------